Protein AF-A0A7Z9GG10-F1 (afdb_monomer_lite)

Sequence (114 aa):
MKITILSLAVLSILGLTSCEKKDWGKKHCESSLDKEGSYKEYIYEPLVTSDNCDCIVAGKVKYVGECGTLALLDYGDGTCDDIATKTICVDGDCDHCGAYTVEVVLECTGKDPE

pLDDT: mean 76.88, std 19.93, range [40.91, 98.25]

Secondary structure (DSSP, 8-state):
-----------------------SS-------TTSTTS-EEEEEEEEEEETTTTEEEEEEEEEEETTEEEEEEEEEES--SSEEEEEEEEEEBSSSTT-EEEEEE---------

Foldseek 3Di:
DDDDDDDDPPPPCVDPPPQPPDDDDDDPPPLPPVDPPQWDKDFPFDFDADPVQLDGQFGKIFTAGPQATQWIWTNHDNDRPQKIKIKGADSNHSPRPPIDIDIDRHPRCPDDDD

Radius of gyration: 21.19 Å; chains: 1; bounding box: 39×69×50 Å

Structure (mmCIF, N/CA/C/O backbone):
data_AF-A0A7Z9GG10-F1
#
_entry.id   AF-A0A7Z9GG10-F1
#
loop_
_atom_site.group_PDB
_atom_site.id
_atom_site.type_symbol
_atom_site.label_atom_id
_atom_site.label_alt_id
_atom_site.label_comp_id
_atom_site.label_asym_id
_atom_site.label_entity_id
_atom_site.label_seq_id
_atom_site.pdbx_PDB_ins_code
_atom_site.Cartn_x
_atom_site.Cartn_y
_atom_site.Cartn_z
_atom_site.occupancy
_atom_site.B_iso_or_equiv
_atom_site.auth_seq_id
_atom_site.auth_comp_id
_atom_site.auth_asym_id
_atom_site.auth_atom_id
_atom_site.pdbx_PDB_model_num
ATOM 1 N N . MET A 1 1 ? 19.088 -46.555 29.929 1.00 42.31 1 MET A N 1
ATOM 2 C CA . MET A 1 1 ? 19.148 -45.158 29.454 1.00 42.31 1 MET A CA 1
ATOM 3 C C . MET A 1 1 ? 19.895 -45.166 28.128 1.00 42.31 1 MET A C 1
ATOM 5 O O . MET A 1 1 ? 21.062 -45.528 28.115 1.00 42.31 1 MET A O 1
ATOM 9 N N . LYS A 1 2 ? 19.195 -44.950 27.011 1.00 42.00 2 LYS A N 1
ATOM 10 C CA . LYS A 1 2 ? 19.762 -44.976 25.656 1.00 42.00 2 LYS A CA 1
ATOM 11 C C . LYS A 1 2 ? 19.520 -43.592 25.066 1.00 42.00 2 LYS A C 1
ATOM 13 O O . LYS A 1 2 ? 18.375 -43.217 24.846 1.00 42.00 2 LYS A O 1
ATOM 18 N N . ILE A 1 3 ? 20.592 -42.823 24.940 1.00 45.81 3 ILE A N 1
ATOM 19 C CA . ILE A 1 3 ? 20.595 -41.513 24.296 1.00 45.81 3 ILE A CA 1
ATOM 20 C C . ILE A 1 3 ? 20.676 -41.783 22.794 1.00 45.81 3 ILE A C 1
ATOM 22 O O . ILE A 1 3 ? 21.648 -42.378 22.335 1.00 45.81 3 ILE A O 1
ATOM 26 N N . THR A 1 4 ? 19.650 -41.385 22.046 1.00 42.75 4 THR A N 1
ATOM 27 C CA . THR A 1 4 ? 19.625 -41.502 20.581 1.00 42.75 4 THR A CA 1
ATOM 28 C C . THR A 1 4 ? 19.679 -40.093 20.010 1.00 42.75 4 THR A C 1
ATOM 30 O O . THR A 1 4 ? 18.683 -39.378 20.010 1.00 42.75 4 THR A O 1
ATOM 33 N N . ILE A 1 5 ? 20.875 -39.682 19.591 1.00 54.12 5 ILE A N 1
ATOM 34 C CA . ILE A 1 5 ? 21.132 -38.444 18.856 1.00 54.12 5 ILE A CA 1
ATOM 35 C C . ILE A 1 5 ? 21.124 -38.829 17.375 1.00 54.12 5 ILE A C 1
ATOM 37 O O . ILE A 1 5 ? 22.041 -39.498 16.908 1.00 54.12 5 ILE A O 1
ATOM 41 N N . LEU A 1 6 ? 20.079 -38.436 16.654 1.00 47.41 6 LEU A N 1
ATOM 42 C CA . LEU A 1 6 ? 20.019 -38.412 15.189 1.00 47.41 6 LEU A CA 1
ATOM 43 C C . LEU A 1 6 ? 19.607 -36.983 14.835 1.00 47.41 6 LEU A C 1
ATOM 45 O O . LEU A 1 6 ? 18.448 -36.610 14.951 1.00 47.41 6 LEU A O 1
ATOM 49 N N . SER A 1 7 ? 20.573 -36.071 14.757 1.00 53.28 7 SER A N 1
ATOM 50 C CA . SER A 1 7 ? 21.075 -35.562 13.479 1.00 53.28 7 SER A CA 1
ATOM 51 C C . SER A 1 7 ? 19.958 -35.215 12.488 1.00 53.28 7 SER A C 1
ATOM 53 O O . SER A 1 7 ? 19.520 -36.057 11.712 1.00 53.28 7 SER A O 1
ATOM 55 N N . LEU A 1 8 ? 19.567 -33.946 12.482 1.00 47.09 8 LEU A N 1
ATOM 56 C CA . LEU A 1 8 ? 19.337 -33.177 11.263 1.00 47.09 8 LEU A CA 1
ATOM 57 C C . LEU A 1 8 ? 19.408 -31.710 11.667 1.00 47.09 8 LEU A C 1
ATOM 59 O O . LEU A 1 8 ? 18.438 -31.095 12.100 1.00 47.09 8 LEU A O 1
ATOM 63 N N . ALA A 1 9 ? 20.621 -31.173 11.562 1.00 50.09 9 ALA A N 1
ATOM 64 C CA . ALA A 1 9 ? 20.804 -29.755 11.366 1.00 50.09 9 ALA A CA 1
ATOM 65 C C . ALA A 1 9 ? 20.078 -29.405 10.064 1.00 50.09 9 ALA A C 1
ATOM 67 O O . ALA A 1 9 ? 20.636 -29.542 8.977 1.00 50.09 9 ALA A O 1
ATOM 68 N N . VAL A 1 10 ? 18.818 -28.988 10.163 1.00 52.66 10 VAL A N 1
ATOM 69 C CA . VAL A 1 10 ? 18.225 -28.194 9.099 1.00 52.66 10 VAL A CA 1
ATOM 70 C C . VAL A 1 10 ? 18.794 -26.801 9.311 1.00 52.66 10 VAL A C 1
ATOM 72 O O . VAL A 1 10 ? 18.226 -25.955 9.997 1.00 52.66 10 VAL A O 1
ATOM 75 N N . LEU A 1 11 ? 19.997 -26.616 8.763 1.00 50.94 11 LEU A N 1
ATOM 76 C CA . LEU A 1 11 ? 20.454 -25.338 8.247 1.00 50.94 11 LEU A CA 1
ATOM 77 C C . LEU A 1 11 ? 19.391 -24.867 7.247 1.00 50.94 11 LEU A C 1
ATOM 79 O O . LEU A 1 11 ? 19.551 -24.998 6.036 1.00 50.94 11 LEU A O 1
ATOM 83 N N . SER A 1 12 ? 18.282 -24.333 7.754 1.00 52.09 12 SER A N 1
ATOM 84 C CA . SER A 1 12 ? 17.404 -23.472 6.979 1.00 52.09 12 SER A CA 1
ATOM 85 C C . SER A 1 12 ? 18.138 -22.154 6.842 1.00 52.09 12 SER A C 1
ATOM 87 O O . SER A 1 12 ? 17.866 -21.170 7.524 1.00 52.09 12 SER A O 1
ATOM 89 N N . ILE A 1 13 ? 19.130 -22.194 5.958 1.00 57.31 13 ILE A N 1
ATOM 90 C CA . ILE A 1 13 ? 19.622 -21.071 5.185 1.00 57.31 13 ILE A CA 1
ATOM 91 C C . ILE A 1 13 ? 18.386 -20.575 4.424 1.00 57.31 13 ILE A C 1
ATOM 93 O O . ILE A 1 13 ? 18.167 -20.929 3.269 1.00 57.31 13 ILE A O 1
ATOM 97 N N . LEU A 1 14 ? 17.497 -19.850 5.105 1.00 52.59 14 LEU A N 1
ATOM 98 C CA . LEU A 1 14 ? 16.493 -19.053 4.425 1.00 52.59 14 LEU A CA 1
ATOM 99 C C . LEU A 1 14 ? 17.299 -17.953 3.760 1.00 52.59 14 LEU A C 1
ATOM 101 O O . LEU A 1 14 ? 17.918 -17.121 4.423 1.00 52.59 14 LEU A O 1
ATOM 105 N N . GLY A 1 15 ? 17.442 -18.141 2.451 1.00 49.53 15 GLY A N 1
ATOM 106 C CA . GLY A 1 15 ? 18.427 -17.495 1.621 1.00 49.53 15 GLY A CA 1
ATOM 107 C C . GLY A 1 15 ? 18.422 -15.998 1.847 1.00 49.53 15 GLY A C 1
ATOM 108 O O . GLY A 1 15 ? 17.392 -15.341 1.739 1.00 49.53 15 GLY A O 1
ATOM 109 N N . LEU A 1 16 ? 19.615 -15.464 2.092 1.00 50.12 16 LEU A N 1
ATOM 110 C CA . LEU A 1 16 ? 19.930 -14.114 1.676 1.00 50.12 16 LEU A CA 1
ATOM 111 C C . LEU A 1 16 ? 19.687 -14.089 0.164 1.00 50.12 16 LEU A C 1
ATOM 113 O O . LEU A 1 16 ? 20.567 -14.469 -0.611 1.00 50.12 16 LEU A O 1
ATOM 117 N N . THR A 1 17 ? 18.487 -13.707 -0.271 1.00 50.25 17 THR A N 1
ATOM 118 C CA . THR A 1 17 ? 18.272 -13.287 -1.652 1.00 50.25 17 THR A CA 1
ATOM 119 C C . THR A 1 17 ? 19.020 -11.974 -1.797 1.00 50.25 17 THR A C 1
ATOM 121 O O . THR A 1 17 ? 18.487 -10.884 -1.609 1.00 50.25 17 THR A O 1
ATOM 124 N N . SER A 1 18 ? 20.324 -12.118 -2.027 1.00 52.06 18 SER A N 1
ATOM 125 C CA . SER A 1 18 ? 21.210 -11.087 -2.520 1.00 52.06 18 SER A CA 1
ATOM 126 C C . SER A 1 18 ? 20.540 -10.505 -3.754 1.00 52.06 18 SER A C 1
ATOM 128 O O . SER A 1 18 ? 20.361 -11.195 -4.756 1.00 52.06 18 SER A O 1
ATOM 130 N N . CYS A 1 19 ? 20.092 -9.263 -3.627 1.00 66.12 19 CYS A N 1
ATOM 131 C CA . CYS A 1 19 ? 19.511 -8.473 -4.696 1.00 66.12 19 CYS A CA 1
ATOM 132 C C . CYS A 1 19 ? 20.630 -8.258 -5.741 1.00 66.12 19 CYS A C 1
ATOM 134 O O . CYS A 1 19 ? 21.407 -7.305 -5.654 1.00 66.12 19 CYS A O 1
ATOM 136 N N . GLU A 1 20 ? 20.819 -9.211 -6.664 1.00 62.84 20 GLU A N 1
ATOM 137 C CA . GLU A 1 20 ? 21.802 -9.095 -7.739 1.00 62.84 20 GLU A CA 1
ATOM 138 C C . GLU A 1 20 ? 21.312 -8.034 -8.722 1.00 62.84 20 GLU A C 1
ATOM 140 O O . GLU A 1 20 ? 20.439 -8.281 -9.549 1.00 62.84 20 GLU A O 1
ATOM 145 N N . LYS A 1 21 ? 21.891 -6.835 -8.644 1.00 54.78 21 LYS A N 1
ATOM 146 C CA . LYS A 1 21 ? 21.660 -5.776 -9.628 1.00 54.78 21 LYS A CA 1
ATOM 147 C C . LYS A 1 21 ? 22.246 -6.211 -10.973 1.00 54.78 21 LYS A C 1
ATOM 149 O O . LYS A 1 21 ? 23.429 -5.993 -11.238 1.00 54.78 21 LYS A O 1
ATOM 154 N N . LYS A 1 22 ? 21.433 -6.833 -11.823 1.00 53.03 22 LYS A N 1
ATOM 155 C CA . LYS A 1 22 ? 21.715 -7.009 -13.250 1.00 53.03 22 LYS A CA 1
ATOM 156 C C . LYS A 1 22 ? 20.562 -6.428 -14.052 1.00 53.03 22 LYS A C 1
ATOM 158 O O . LYS A 1 22 ? 19.680 -7.164 -14.462 1.00 53.03 22 LYS A O 1
ATOM 163 N N . ASP A 1 23 ? 20.630 -5.137 -14.355 1.00 53.50 23 ASP A N 1
ATOM 164 C CA . ASP A 1 23 ? 19.771 -4.553 -15.382 1.00 53.50 23 ASP A CA 1
ATOM 165 C C . ASP A 1 23 ? 20.614 -3.740 -16.363 1.00 53.50 23 ASP A C 1
ATOM 167 O O . ASP A 1 23 ? 20.919 -2.566 -16.169 1.00 53.50 23 ASP A O 1
ATOM 171 N N . TRP A 1 24 ? 21.014 -4.407 -17.448 1.00 42.75 24 TRP A N 1
ATOM 172 C CA . TRP A 1 24 ? 21.407 -3.751 -18.688 1.00 42.75 24 TRP A CA 1
ATOM 173 C C . TRP A 1 24 ? 20.153 -3.647 -19.562 1.00 42.75 24 TRP A C 1
ATOM 175 O O . TRP A 1 24 ? 19.695 -4.649 -20.110 1.00 42.75 24 TRP A O 1
ATOM 185 N N . GLY A 1 25 ? 19.606 -2.436 -19.703 1.00 49.25 25 GLY A N 1
ATOM 186 C CA . GLY A 1 25 ? 18.687 -2.103 -20.799 1.00 49.25 25 GLY A CA 1
ATOM 187 C C . GLY A 1 25 ? 17.235 -1.767 -20.451 1.00 49.25 25 GLY A C 1
ATOM 188 O O . GLY A 1 25 ? 16.468 -1.507 -21.379 1.00 49.25 25 GLY A O 1
ATOM 189 N N . LYS A 1 26 ? 16.826 -1.706 -19.179 1.00 52.28 26 LYS A N 1
ATOM 190 C CA . LYS A 1 26 ? 15.525 -1.104 -18.843 1.00 52.28 26 LYS A CA 1
ATOM 191 C C . LYS A 1 26 ? 15.635 0.419 -18.863 1.00 52.28 26 LYS A C 1
ATOM 193 O O . LYS A 1 26 ? 16.607 0.987 -18.367 1.00 52.28 26 LYS A O 1
ATOM 198 N N . LYS A 1 27 ? 14.646 1.088 -19.463 1.00 50.88 27 LYS A N 1
ATOM 199 C CA . LYS A 1 27 ? 14.488 2.541 -19.329 1.00 50.88 27 LYS A CA 1
ATOM 200 C C . LYS A 1 27 ? 14.478 2.862 -17.835 1.00 50.88 27 LYS A C 1
ATOM 202 O O . LYS A 1 27 ? 13.701 2.263 -17.104 1.00 50.88 27 LYS A O 1
ATOM 207 N N . HIS A 1 28 ? 15.347 3.770 -17.401 1.00 52.44 28 HIS A N 1
ATOM 208 C CA . HIS A 1 28 ? 15.364 4.250 -16.026 1.00 52.44 28 HIS A CA 1
ATOM 209 C C . HIS A 1 28 ? 14.033 4.975 -15.792 1.00 52.44 28 HIS A C 1
ATOM 211 O O . HIS A 1 28 ? 13.854 6.105 -16.245 1.00 52.44 28 HIS A O 1
ATOM 217 N N . CYS A 1 29 ? 13.057 4.292 -15.196 1.00 57.28 29 CYS A N 1
ATOM 218 C CA . CYS A 1 29 ? 11.794 4.910 -14.830 1.00 57.28 29 CYS A CA 1
ATOM 219 C C . CYS A 1 29 ? 12.085 5.790 -13.620 1.00 57.28 29 CYS A C 1
ATOM 221 O O . CYS A 1 29 ? 12.278 5.302 -12.510 1.00 57.28 29 CYS A O 1
ATOM 223 N N . GLU A 1 30 ? 12.200 7.092 -13.845 1.00 57.50 30 GLU A N 1
ATOM 224 C CA . GLU A 1 30 ? 12.203 8.050 -12.750 1.00 57.50 30 GLU A CA 1
ATOM 225 C C . GLU A 1 30 ? 10.784 8.052 -12.170 1.00 57.50 30 GLU A C 1
ATOM 227 O O . GLU A 1 30 ? 9.847 8.562 -12.786 1.00 57.50 30 GLU A O 1
ATOM 232 N N . SER A 1 31 ? 10.592 7.356 -11.045 1.00 55.25 31 SER A N 1
ATOM 233 C CA . SER A 1 31 ? 9.297 7.249 -10.374 1.00 55.25 31 SER A CA 1
ATOM 234 C C . SER A 1 31 ? 8.952 8.597 -9.745 1.00 55.25 31 SER A C 1
ATOM 236 O O . SER A 1 31 ? 9.207 8.822 -8.562 1.00 55.25 31 SER A O 1
ATOM 238 N N . SER A 1 32 ? 8.399 9.523 -10.523 1.00 57.44 32 SER A N 1
ATOM 239 C CA . SER A 1 32 ? 8.011 10.818 -9.973 1.00 57.44 32 SER A CA 1
ATOM 240 C C . SER A 1 32 ? 6.655 10.743 -9.268 1.00 57.44 32 SER A C 1
ATOM 242 O O . SER A 1 32 ? 5.656 11.251 -9.780 1.00 57.44 32 SER A O 1
ATOM 244 N N . LEU A 1 33 ? 6.622 10.127 -8.078 1.00 60.44 33 LEU A N 1
ATOM 245 C CA . LEU A 1 33 ? 5.518 10.291 -7.115 1.00 60.44 33 LEU A CA 1
ATOM 246 C C . LEU A 1 33 ? 5.373 11.761 -6.663 1.00 60.44 33 LEU A C 1
ATOM 248 O O . LEU A 1 33 ? 4.346 12.127 -6.102 1.00 60.44 33 LEU A O 1
ATOM 252 N N . ASP A 1 34 ? 6.382 12.598 -6.922 1.00 59.09 34 ASP A N 1
ATOM 253 C CA . ASP A 1 34 ? 6.443 14.032 -6.618 1.00 59.09 34 ASP A CA 1
ATOM 254 C C . ASP A 1 34 ? 5.668 14.937 -7.592 1.00 59.09 34 ASP A C 1
ATOM 256 O O . ASP A 1 34 ? 5.459 16.111 -7.290 1.00 59.09 34 ASP A O 1
ATOM 260 N N . LYS A 1 35 ? 5.218 14.425 -8.747 1.00 60.94 35 LYS A N 1
ATOM 261 C CA . LYS A 1 35 ? 4.456 15.217 -9.726 1.00 60.94 35 LYS A CA 1
ATOM 262 C C . LYS A 1 35 ? 2.984 14.843 -9.678 1.00 60.94 35 LYS A C 1
ATOM 264 O O . LYS A 1 35 ? 2.589 13.787 -10.166 1.00 60.94 35 LYS A O 1
ATOM 269 N N . GLU A 1 36 ? 2.173 15.730 -9.115 1.00 57.47 36 GLU A N 1
ATOM 270 C CA . GLU A 1 36 ? 0.717 15.603 -9.143 1.00 57.47 36 GLU A CA 1
ATOM 271 C C . GLU A 1 36 ? 0.225 15.436 -10.597 1.00 57.47 36 GLU A C 1
ATOM 273 O O . GLU A 1 36 ? 0.681 16.132 -11.507 1.00 57.47 36 GLU A O 1
ATOM 278 N N . GLY A 1 37 ? -0.652 14.456 -10.834 1.0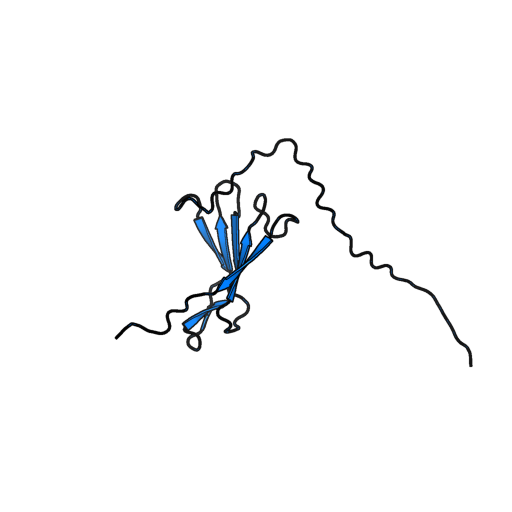0 63.59 37 GLY A N 1
ATOM 279 C CA . GLY A 1 37 ? -1.157 14.111 -12.170 1.00 63.59 37 GLY A CA 1
ATOM 280 C C . GLY A 1 37 ? -0.297 13.134 -12.989 1.00 63.59 37 GLY A C 1
ATOM 281 O O . GLY A 1 37 ? -0.708 12.761 -14.088 1.00 63.59 37 GLY A O 1
ATOM 282 N N . SER A 1 38 ? 0.857 12.676 -12.483 1.00 79.38 38 SER A N 1
ATOM 283 C CA . SER A 1 38 ? 1.704 11.674 -13.164 1.00 79.38 38 SER A CA 1
ATOM 284 C C . SER A 1 38 ? 1.249 10.220 -12.956 1.00 79.38 38 SER A C 1
ATOM 286 O O . SER A 1 38 ? 1.743 9.306 -13.622 1.00 79.38 38 SER A O 1
ATOM 288 N N . TYR A 1 39 ? 0.308 9.995 -12.038 1.00 87.88 39 TYR A N 1
ATOM 289 C CA . TYR A 1 39 ? -0.172 8.675 -11.650 1.00 87.88 39 TYR A CA 1
ATOM 290 C C . TYR A 1 39 ? -1.693 8.646 -11.492 1.00 87.88 39 TYR A C 1
ATOM 292 O O . TYR A 1 39 ? -2.357 9.674 -11.367 1.00 87.88 39 TYR A O 1
ATOM 300 N N . LYS A 1 40 ? -2.245 7.434 -11.508 1.00 91.69 40 LYS A N 1
ATOM 301 C CA . LYS A 1 40 ? -3.653 7.135 -11.245 1.00 91.69 40 LYS A CA 1
ATOM 302 C C . LYS A 1 40 ? -3.778 6.276 -9.999 1.00 91.69 40 LYS A C 1
ATOM 304 O O . LYS A 1 40 ? -2.948 5.400 -9.764 1.00 91.69 40 LYS A O 1
ATOM 309 N N . GLU A 1 41 ? -4.841 6.498 -9.247 1.00 93.56 41 GLU A N 1
ATOM 310 C CA . GLU A 1 41 ? -5.159 5.733 -8.047 1.00 93.56 41 GLU A CA 1
ATOM 311 C C . GLU A 1 41 ? -6.171 4.633 -8.363 1.00 93.56 41 GLU A C 1
ATOM 313 O O . GLU A 1 41 ? -7.132 4.841 -9.107 1.00 93.56 41 GLU A O 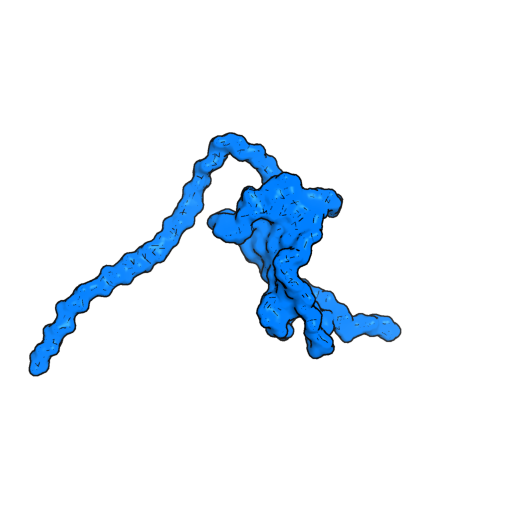1
ATOM 318 N N . TYR A 1 42 ? -5.951 3.452 -7.792 1.00 95.38 42 TYR A N 1
ATOM 319 C CA . TYR A 1 42 ? -6.831 2.299 -7.935 1.00 95.38 42 TYR A CA 1
ATOM 320 C C . TYR A 1 42 ? -7.080 1.667 -6.573 1.00 95.38 42 TYR A C 1
ATOM 322 O O . TYR A 1 42 ? -6.133 1.252 -5.908 1.00 95.38 42 TYR A O 1
ATOM 330 N N . ILE A 1 43 ? -8.351 1.524 -6.194 1.00 97.12 43 ILE A N 1
ATOM 331 C CA . ILE A 1 43 ? -8.745 0.702 -5.045 1.00 97.12 43 ILE A CA 1
ATOM 332 C C . ILE A 1 43 ? -8.458 -0.755 -5.417 1.00 97.12 43 ILE A C 1
ATOM 334 O O . ILE A 1 43 ? -9.153 -1.350 -6.240 1.00 97.12 43 ILE A O 1
ATOM 338 N N . TYR A 1 44 ? -7.374 -1.290 -4.866 1.00 96.75 44 TYR A N 1
ATOM 339 C CA . TYR A 1 44 ? -6.913 -2.654 -5.096 1.00 96.75 44 TYR A CA 1
ATOM 340 C C . TYR A 1 44 ? -7.647 -3.643 -4.190 1.00 96.75 44 TYR A C 1
ATOM 342 O O . TYR A 1 44 ? -8.054 -4.708 -4.648 1.00 96.75 44 TYR A O 1
ATOM 350 N N . GLU A 1 45 ? -7.876 -3.253 -2.937 1.00 97.75 45 GLU A N 1
ATOM 351 C CA . GLU A 1 45 ? -8.754 -3.951 -1.999 1.00 97.75 45 GLU A CA 1
ATOM 352 C C . GLU A 1 45 ? -9.763 -2.944 -1.424 1.00 97.75 45 GLU A C 1
ATOM 354 O O . GLU A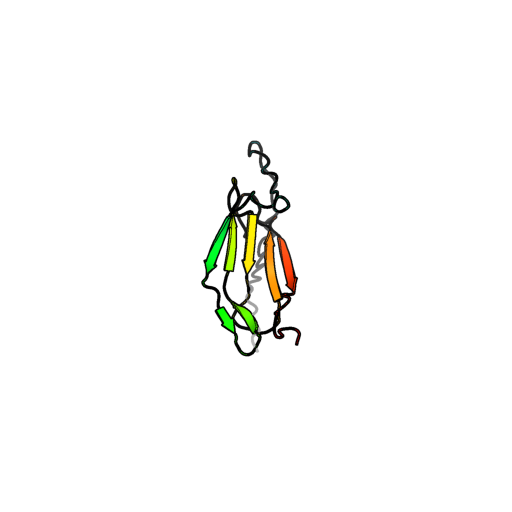 1 45 ? -9.366 -1.802 -1.166 1.00 97.75 45 GLU A O 1
ATOM 359 N N . PRO A 1 46 ? -11.049 -3.318 -1.250 1.00 97.38 46 PRO A N 1
ATOM 360 C CA . PRO A 1 46 ? -12.091 -2.397 -0.798 1.00 97.38 46 PRO A CA 1
ATOM 361 C C . PRO A 1 46 ? -11.721 -1.669 0.494 1.00 97.38 46 PRO A C 1
ATOM 363 O O . PRO A 1 46 ? -11.239 -2.289 1.437 1.00 97.38 46 PRO A O 1
ATOM 366 N N . LEU A 1 47 ? -11.987 -0.363 0.530 1.00 96.12 47 LEU A N 1
ATOM 367 C CA . LEU A 1 47 ? -11.743 0.463 1.707 1.00 96.12 47 LEU A CA 1
ATOM 368 C C . LEU A 1 47 ? -12.831 0.226 2.752 1.00 96.12 47 LEU A C 1
ATOM 370 O O . LEU A 1 47 ? -14.021 0.228 2.425 1.00 96.12 47 LEU A O 1
ATOM 374 N N . VAL A 1 48 ? -12.416 0.054 4.003 1.00 94.75 48 VAL A N 1
ATOM 375 C CA . VAL A 1 48 ? -13.306 -0.108 5.154 1.00 94.75 48 VAL A CA 1
ATOM 376 C C . VAL A 1 48 ? -13.070 1.046 6.113 1.00 94.75 48 VAL A C 1
ATOM 378 O O . VAL A 1 48 ? -11.957 1.236 6.598 1.00 94.75 48 VAL A O 1
ATOM 381 N N . THR A 1 49 ? -14.125 1.803 6.395 1.00 91.06 49 THR A N 1
ATOM 382 C CA . THR A 1 49 ? -14.134 2.853 7.415 1.00 91.06 49 THR A CA 1
ATOM 383 C C . THR A 1 49 ? -14.730 2.323 8.712 1.00 91.06 49 THR A C 1
ATOM 385 O O . THR A 1 49 ? -15.665 1.520 8.685 1.00 91.06 49 THR A O 1
ATOM 388 N N . SER A 1 50 ? -14.200 2.773 9.845 1.00 88.25 50 SER A N 1
ATOM 389 C CA . SER A 1 50 ? -14.722 2.440 11.171 1.00 88.25 50 SER A CA 1
ATOM 390 C C . SER A 1 50 ? -15.315 3.680 11.828 1.00 88.25 50 SER A C 1
ATOM 392 O O . SER A 1 50 ? -14.575 4.604 12.146 1.00 88.25 50 SER A O 1
ATOM 394 N N . ASP A 1 51 ? -16.619 3.667 12.110 1.00 84.94 51 ASP A N 1
ATOM 395 C CA . ASP A 1 51 ? -17.312 4.760 12.817 1.00 84.94 51 ASP A CA 1
ATOM 396 C C . ASP A 1 51 ? -16.809 4.954 14.260 1.00 84.94 51 ASP A C 1
ATOM 398 O O . ASP A 1 51 ? -17.030 5.988 14.874 1.00 84.94 51 ASP A O 1
ATOM 402 N N . ASN A 1 52 ? -16.143 3.948 14.839 1.00 85.00 52 ASN A N 1
ATOM 403 C CA . ASN A 1 52 ? -15.554 4.072 16.177 1.00 85.00 52 ASN A CA 1
ATOM 404 C C . ASN A 1 52 ? -14.232 4.852 16.169 1.00 85.00 52 ASN A C 1
ATOM 406 O O . ASN A 1 52 ? -13.751 5.236 17.233 1.00 85.00 52 ASN A O 1
ATOM 410 N N . CYS A 1 53 ? -13.615 4.991 14.995 1.00 83.62 53 CYS A N 1
ATOM 411 C CA . CYS A 1 53 ? -12.252 5.492 14.832 1.00 83.62 53 CYS A CA 1
ATOM 412 C C . CYS A 1 53 ? -12.200 6.672 13.857 1.00 83.62 53 CYS A C 1
ATOM 414 O O . CYS A 1 53 ? -11.192 7.360 13.797 1.00 83.62 53 CYS A O 1
ATOM 416 N N . ASP A 1 54 ? -13.279 6.910 13.104 1.00 87.69 54 ASP A N 1
ATOM 417 C CA . ASP A 1 54 ? -13.394 7.947 12.078 1.00 87.69 54 ASP A CA 1
ATOM 418 C C . ASP A 1 54 ? -12.239 7.905 11.053 1.00 87.69 54 ASP A C 1
ATOM 420 O O . ASP A 1 54 ? -11.841 8.914 10.471 1.00 87.69 54 ASP A O 1
ATOM 424 N N . CYS A 1 55 ? -11.713 6.696 10.814 1.00 88.06 55 CYS A N 1
ATOM 425 C CA . CYS A 1 55 ? -10.598 6.400 9.917 1.00 88.06 55 CYS A CA 1
ATOM 426 C C . CYS A 1 55 ? -10.967 5.298 8.918 1.00 88.06 55 CYS A C 1
ATOM 428 O O . CYS A 1 55 ? -11.818 4.440 9.184 1.00 88.06 55 CYS A O 1
ATOM 430 N N . ILE A 1 56 ? -10.236 5.253 7.801 1.00 92.94 56 ILE A N 1
ATOM 431 C CA . ILE A 1 56 ? -10.083 4.023 7.017 1.00 92.94 56 ILE A CA 1
ATOM 432 C C . ILE A 1 56 ? -9.156 3.095 7.808 1.00 92.94 56 ILE A C 1
ATOM 434 O O . ILE A 1 56 ? -8.043 3.492 8.134 1.00 92.94 56 ILE A O 1
ATOM 438 N N . VAL A 1 57 ? -9.621 1.883 8.103 1.00 95.00 57 VAL A N 1
ATOM 439 C CA . VAL A 1 57 ? -8.914 0.894 8.940 1.00 95.00 57 VAL A CA 1
ATOM 440 C C . VAL A 1 57 ? -8.490 -0.358 8.169 1.00 95.00 57 VAL A C 1
ATOM 442 O O . VAL A 1 57 ? -7.797 -1.213 8.707 1.00 95.00 57 VAL A O 1
ATOM 445 N N . ALA A 1 58 ? -8.960 -0.519 6.928 1.00 96.38 58 ALA A N 1
ATOM 446 C CA . ALA A 1 58 ? -8.553 -1.614 6.054 1.00 96.38 58 ALA A CA 1
ATOM 447 C C . ALA A 1 58 ? -8.769 -1.279 4.576 1.00 96.38 58 ALA A C 1
ATOM 449 O O . ALA A 1 58 ? -9.543 -0.383 4.221 1.00 96.38 58 ALA A O 1
ATOM 450 N N . GLY A 1 59 ? -8.116 -2.056 3.716 1.00 97.38 59 GLY A N 1
ATOM 451 C CA . GLY A 1 59 ? -8.160 -1.912 2.264 1.00 97.38 59 GLY A CA 1
ATOM 452 C C . GLY A 1 59 ? -6.839 -1.408 1.703 1.00 97.38 59 GLY A C 1
ATOM 453 O O . GLY A 1 59 ? -5.917 -1.063 2.442 1.00 97.38 59 GLY A O 1
ATOM 454 N N . LYS A 1 60 ? -6.723 -1.392 0.373 1.00 98.25 60 LYS A N 1
ATOM 455 C CA . LYS A 1 60 ? -5.455 -1.078 -0.296 1.00 98.25 60 LYS A CA 1
ATOM 456 C C . LYS A 1 60 ? -5.662 -0.221 -1.527 1.00 98.25 60 LYS A C 1
ATOM 458 O O . LYS A 1 60 ? -6.531 -0.515 -2.348 1.00 98.25 60 LYS A O 1
ATOM 463 N N . VAL A 1 61 ? -4.809 0.781 -1.708 1.00 97.69 61 VAL A N 1
ATOM 464 C CA . VAL A 1 61 ? -4.791 1.661 -2.883 1.00 97.69 61 VAL A CA 1
ATOM 465 C C . VAL A 1 61 ? -3.454 1.538 -3.600 1.00 97.69 61 VAL A C 1
ATOM 467 O O . VAL A 1 61 ? -2.391 1.639 -2.992 1.00 97.69 61 VAL A O 1
ATOM 470 N N . LYS A 1 62 ? -3.496 1.335 -4.916 1.00 96.12 62 LYS A N 1
ATOM 471 C CA . LYS A 1 62 ? -2.319 1.377 -5.788 1.00 96.12 62 LYS A CA 1
ATOM 472 C C . LYS A 1 62 ? -2.212 2.727 -6.474 1.00 96.12 62 LYS A C 1
ATOM 474 O O . LYS A 1 62 ? -3.173 3.190 -7.083 1.00 96.12 62 LYS A O 1
ATOM 479 N N . TYR A 1 63 ? -1.008 3.278 -6.465 1.00 94.06 63 TYR A N 1
ATOM 480 C CA . TYR A 1 63 ? -0.611 4.432 -7.260 1.00 94.06 63 TYR A CA 1
ATOM 481 C C . TYR A 1 63 ? 0.118 3.921 -8.498 1.00 94.06 63 TYR A C 1
ATOM 483 O O . TYR A 1 63 ? 1.208 3.364 -8.387 1.00 94.06 63 TYR A O 1
ATOM 491 N N . VAL A 1 64 ? -0.486 4.058 -9.675 1.00 92.56 64 VAL A N 1
ATOM 492 C CA . VAL A 1 64 ? 0.014 3.487 -10.933 1.00 92.56 64 VAL A CA 1
ATOM 493 C C . VAL A 1 64 ? 0.416 4.609 -11.884 1.00 92.56 64 VAL A C 1
ATOM 495 O O . VAL A 1 64 ? -0.421 5.420 -12.281 1.00 92.56 64 VAL A O 1
ATOM 498 N N . GLY A 1 65 ? 1.693 4.647 -12.253 1.00 87.81 65 GLY A N 1
ATOM 499 C CA . GLY A 1 65 ? 2.244 5.557 -13.259 1.00 87.81 65 GLY A CA 1
ATOM 500 C C . GLY A 1 65 ? 2.461 4.867 -14.605 1.00 87.81 65 GLY A C 1
ATOM 501 O O . GLY A 1 65 ? 2.005 3.746 -14.835 1.00 87.81 65 GLY A O 1
ATOM 502 N N . GLU A 1 66 ? 3.212 5.515 -15.496 1.00 80.62 66 GLU A N 1
ATOM 503 C CA . GLU A 1 66 ? 3.490 4.987 -16.843 1.00 80.62 66 GLU A CA 1
ATOM 504 C C . GLU A 1 66 ? 4.215 3.631 -16.837 1.00 80.62 66 GLU A C 1
ATOM 506 O O . GLU A 1 66 ? 3.968 2.796 -17.706 1.00 80.62 66 GLU A O 1
ATOM 511 N N . CYS A 1 67 ? 5.089 3.396 -15.851 1.00 76.44 67 CYS A N 1
ATOM 512 C CA . CYS A 1 67 ? 5.884 2.170 -15.739 1.00 76.44 67 CYS A CA 1
ATOM 513 C C . CYS A 1 67 ? 5.263 1.096 -14.825 1.00 76.44 67 CYS A C 1
ATOM 515 O O . CYS A 1 67 ? 5.922 0.101 -14.535 1.00 76.44 67 CYS A O 1
ATOM 517 N N . GLY A 1 68 ? 4.020 1.275 -14.365 1.00 89.19 68 GLY A N 1
ATOM 518 C CA . GLY A 1 68 ? 3.344 0.342 -13.458 1.00 89.19 68 GLY A CA 1
ATOM 519 C C . GLY A 1 68 ? 3.143 0.905 -12.052 1.00 89.19 68 GLY A C 1
ATOM 520 O O . GLY A 1 68 ? 3.057 2.120 -11.861 1.00 89.19 68 GLY A O 1
ATOM 521 N N . THR A 1 69 ? 3.005 0.017 -11.066 1.00 93.19 69 THR A N 1
ATOM 522 C CA . THR A 1 69 ? 2.754 0.409 -9.672 1.00 93.19 69 THR A CA 1
ATOM 523 C C . THR A 1 69 ? 3.964 1.149 -9.106 1.00 93.19 69 THR A C 1
ATOM 525 O O . THR A 1 69 ? 5.058 0.601 -9.040 1.00 93.19 69 THR A O 1
ATOM 528 N N . LEU A 1 70 ? 3.766 2.396 -8.696 1.00 92.38 70 LEU A N 1
ATOM 529 C CA . LEU A 1 70 ? 4.775 3.227 -8.040 1.00 92.38 70 LEU A CA 1
ATOM 530 C C . LEU A 1 70 ? 4.731 3.047 -6.523 1.00 92.38 70 LEU A C 1
ATOM 532 O O . LEU A 1 70 ? 5.766 3.040 -5.863 1.00 92.38 70 LEU A O 1
ATOM 536 N N . ALA A 1 71 ? 3.523 2.910 -5.973 1.00 94.06 71 ALA A N 1
ATOM 537 C CA . ALA A 1 71 ? 3.326 2.651 -4.559 1.00 94.06 71 ALA A CA 1
ATOM 538 C C . ALA A 1 71 ? 2.046 1.854 -4.289 1.00 94.06 71 ALA A C 1
ATOM 540 O O . ALA A 1 71 ? 1.075 1.930 -5.048 1.00 94.06 71 ALA A O 1
ATOM 541 N N . LEU A 1 72 ? 2.047 1.138 -3.172 1.00 96.81 72 LEU A N 1
ATOM 542 C CA . LEU A 1 72 ? 0.885 0.499 -2.567 1.00 96.81 72 LEU A CA 1
ATOM 543 C C . LEU A 1 72 ? 0.691 1.106 -1.177 1.00 96.81 72 LEU A C 1
ATOM 545 O O . LEU A 1 72 ? 1.622 1.097 -0.379 1.00 96.81 72 LEU A O 1
ATOM 549 N N . LEU A 1 73 ? -0.489 1.647 -0.903 1.00 97.44 73 LEU A N 1
ATOM 550 C CA . LEU A 1 73 ? -0.892 2.086 0.428 1.00 97.44 73 LEU A CA 1
ATOM 551 C C . LEU A 1 73 ? -1.858 1.054 1.001 1.00 97.44 73 LEU A C 1
ATOM 553 O O . LEU A 1 73 ? -2.892 0.781 0.392 1.00 97.44 73 LEU A O 1
ATOM 557 N N . ASP A 1 74 ? -1.489 0.475 2.132 1.00 97.94 74 ASP A N 1
ATOM 558 C CA . ASP A 1 74 ? -2.234 -0.540 2.866 1.00 97.94 74 ASP A CA 1
ATOM 559 C C . ASP A 1 74 ? -2.724 0.058 4.185 1.00 97.94 74 ASP A C 1
ATOM 561 O O . ASP A 1 74 ? -1.917 0.516 4.992 1.00 97.94 74 ASP A O 1
ATOM 565 N N . TYR A 1 75 ? -4.041 0.100 4.375 1.00 96.38 75 TYR A N 1
ATOM 566 C CA . TYR A 1 75 ? -4.678 0.696 5.551 1.00 96.38 75 TYR A CA 1
ATOM 567 C C . TYR A 1 75 ? -4.768 -0.264 6.742 1.00 96.38 75 TYR A C 1
ATOM 569 O O . TYR A 1 75 ? -5.309 0.123 7.769 1.00 96.38 75 TYR A O 1
ATOM 577 N N . GLY A 1 76 ? -4.266 -1.496 6.614 1.00 95.06 76 GLY A N 1
ATOM 578 C CA . GLY A 1 76 ? -4.264 -2.471 7.698 1.00 95.06 76 GLY A CA 1
ATOM 579 C C . GLY A 1 76 ? -5.426 -3.460 7.631 1.00 95.06 76 GLY A C 1
ATOM 580 O O . GLY A 1 76 ? -5.990 -3.745 6.570 1.00 95.06 76 GLY A O 1
ATOM 581 N N . ASP A 1 77 ? -5.744 -4.050 8.779 1.00 95.44 77 ASP A N 1
ATOM 582 C CA . ASP A 1 77 ? -6.607 -5.231 8.903 1.00 95.44 77 ASP A CA 1
ATOM 583 C C . ASP A 1 77 ? -7.954 -4.968 9.596 1.00 95.44 77 ASP A C 1
ATOM 585 O O . ASP A 1 77 ? -8.720 -5.903 9.847 1.00 95.44 77 ASP A O 1
ATOM 589 N N . GLY A 1 78 ? -8.267 -3.706 9.883 1.00 92.69 78 GLY A N 1
ATOM 590 C CA . GLY A 1 78 ? -9.444 -3.282 10.638 1.00 92.69 78 GLY A CA 1
ATOM 591 C C . GLY A 1 78 ? -9.127 -2.791 12.051 1.00 92.69 78 GLY A C 1
ATOM 592 O O . GLY A 1 78 ? -10.042 -2.351 12.752 1.00 92.69 78 GLY A O 1
ATOM 593 N N . THR A 1 79 ? -7.866 -2.861 12.477 1.00 93.00 79 THR A N 1
ATOM 594 C CA . THR A 1 79 ? -7.400 -2.291 13.746 1.00 93.00 79 THR A CA 1
ATOM 595 C C . THR A 1 79 ? -7.431 -0.758 13.709 1.00 93.00 79 THR A C 1
ATOM 597 O O . THR A 1 79 ? -7.178 -0.142 12.682 1.00 93.00 79 THR A O 1
ATOM 600 N N . CYS A 1 80 ? -7.758 -0.130 14.842 1.00 90.12 80 CYS A N 1
ATOM 601 C CA . CYS A 1 80 ? -7.720 1.325 14.987 1.00 90.12 80 CYS A CA 1
ATOM 602 C C . CYS A 1 80 ? -6.411 1.760 15.638 1.00 90.12 80 CYS A C 1
ATOM 604 O O . CYS A 1 80 ? -6.318 1.844 16.865 1.00 90.12 80 CYS A O 1
ATOM 606 N N . ASP A 1 81 ? -5.400 1.970 14.805 1.00 90.44 81 ASP A N 1
ATOM 607 C CA . ASP A 1 81 ? -4.058 2.409 15.196 1.00 90.44 81 ASP A CA 1
ATOM 608 C C . ASP A 1 81 ? -3.601 3.682 14.464 1.00 90.44 81 ASP A C 1
ATOM 610 O O . ASP A 1 81 ? -2.49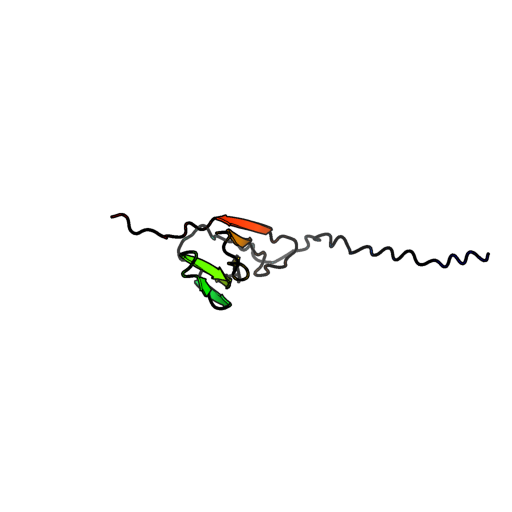9 4.161 14.719 1.00 90.44 81 ASP A O 1
ATOM 614 N N . ASP A 1 82 ? -4.458 4.239 13.602 1.00 90.88 82 ASP A N 1
ATOM 615 C CA . ASP A 1 82 ? -4.216 5.415 12.762 1.00 90.88 82 ASP A CA 1
ATOM 616 C C . ASP A 1 82 ? -2.974 5.276 11.860 1.00 90.88 82 ASP A C 1
ATOM 618 O O . ASP A 1 82 ? -2.393 6.278 11.431 1.00 90.88 82 ASP A O 1
ATOM 622 N N . ILE A 1 83 ? -2.542 4.045 11.559 1.00 92.56 83 ILE A N 1
ATOM 623 C CA . ILE A 1 83 ? -1.328 3.765 10.789 1.00 92.56 83 ILE A CA 1
ATOM 624 C C . ILE A 1 83 ? -1.691 3.075 9.476 1.00 92.56 83 ILE A C 1
ATOM 626 O O . ILE A 1 83 ? -2.279 2.001 9.435 1.00 92.56 83 ILE A O 1
ATOM 630 N N 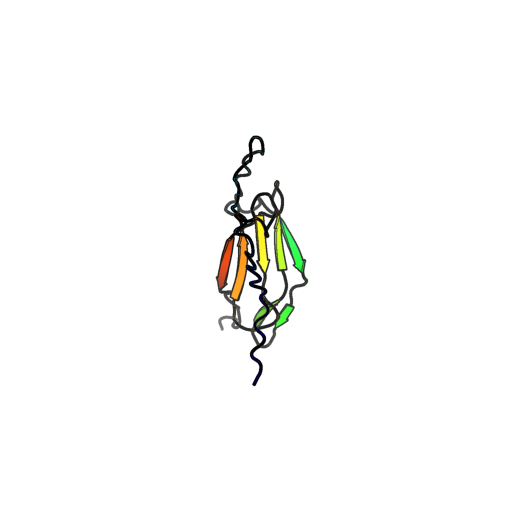. ALA A 1 84 ? -1.242 3.664 8.371 1.00 95.69 84 ALA A N 1
ATOM 631 C CA . ALA A 1 84 ? -1.171 2.990 7.085 1.00 95.69 84 ALA A CA 1
ATOM 632 C C . ALA A 1 84 ? 0.280 2.654 6.734 1.00 95.69 84 ALA A C 1
ATOM 634 O O . ALA A 1 84 ? 1.236 3.311 7.147 1.00 95.69 84 ALA A O 1
ATOM 635 N N . THR A 1 85 ? 0.448 1.640 5.902 1.00 97.62 85 THR A N 1
ATOM 636 C CA . THR A 1 85 ? 1.736 1.172 5.409 1.00 97.62 85 THR A CA 1
ATOM 637 C C . THR A 1 85 ? 1.864 1.528 3.934 1.00 97.62 85 THR A C 1
ATOM 639 O O . THR A 1 85 ? 1.104 1.039 3.100 1.00 97.62 85 THR A O 1
ATOM 642 N N . LYS A 1 86 ? 2.825 2.385 3.577 1.00 96.31 86 LYS A N 1
ATOM 643 C CA . LYS A 1 86 ? 3.103 2.751 2.183 1.00 96.31 86 LYS A CA 1
ATOM 644 C C . LYS A 1 86 ? 4.354 2.041 1.687 1.00 96.31 86 LYS A C 1
ATOM 646 O O . LYS A 1 86 ? 5.463 2.364 2.107 1.00 96.31 86 LYS A O 1
ATOM 651 N N . THR A 1 87 ? 4.188 1.132 0.739 1.00 96.06 87 THR A N 1
ATOM 652 C CA . THR A 1 87 ? 5.290 0.473 0.034 1.00 96.06 87 THR A CA 1
ATOM 653 C C . THR A 1 87 ? 5.616 1.231 -1.244 1.00 96.06 87 THR A C 1
ATOM 655 O O . THR A 1 87 ? 4.742 1.439 -2.083 1.00 96.06 87 THR A O 1
ATOM 658 N N . ILE A 1 88 ? 6.873 1.638 -1.401 1.00 93.50 88 ILE A N 1
ATOM 659 C CA . ILE A 1 88 ? 7.432 2.194 -2.634 1.00 93.50 88 ILE A CA 1
ATOM 660 C C . ILE A 1 88 ? 7.959 1.036 -3.474 1.00 93.50 88 ILE A C 1
ATOM 662 O O . ILE A 1 88 ? 8.859 0.310 -3.051 1.00 93.50 88 ILE A O 1
ATOM 666 N N . CYS A 1 89 ? 7.368 0.854 -4.650 1.00 90.44 89 CYS A N 1
ATOM 667 C CA . CYS A 1 89 ? 7.596 -0.303 -5.507 1.00 90.44 89 CYS A CA 1
ATOM 668 C C . CYS A 1 89 ? 8.730 -0.020 -6.504 1.00 90.44 89 CYS A C 1
ATOM 670 O O . CYS A 1 89 ? 8.981 1.129 -6.875 1.00 90.44 89 CYS A O 1
ATOM 672 N N . VAL A 1 90 ? 9.414 -1.067 -6.963 1.00 87.00 90 VAL A N 1
ATOM 673 C CA . VAL A 1 90 ? 10.516 -0.962 -7.933 1.00 87.00 90 VAL A CA 1
ATOM 674 C C . VAL A 1 90 ? 10.115 -1.689 -9.205 1.00 87.00 90 VAL A C 1
ATOM 676 O O . VAL A 1 90 ? 9.654 -2.823 -9.149 1.00 87.00 90 VAL A O 1
ATOM 679 N N . ASP A 1 91 ? 10.261 -1.030 -10.357 1.00 85.75 91 ASP A N 1
ATOM 680 C CA . ASP A 1 91 ? 9.870 -1.573 -11.667 1.00 85.75 91 ASP A CA 1
ATOM 681 C C . ASP A 1 91 ? 8.417 -2.102 -11.727 1.00 85.75 91 ASP A C 1
ATOM 683 O O . ASP A 1 91 ? 8.109 -3.034 -12.471 1.00 85.75 91 ASP A O 1
ATOM 687 N N . GLY A 1 92 ? 7.506 -1.514 -10.945 1.00 87.88 92 GLY A N 1
ATOM 688 C CA . GLY A 1 92 ? 6.107 -1.947 -10.876 1.00 87.88 92 GLY A CA 1
ATOM 689 C C . GLY A 1 92 ? 5.821 -3.074 -9.879 1.00 87.88 92 GLY A C 1
ATOM 690 O O . GLY A 1 92 ? 4.651 -3.431 -9.716 1.00 87.88 92 GLY A O 1
ATOM 691 N N . ASP A 1 93 ? 6.850 -3.606 -9.215 1.00 89.31 93 ASP A N 1
ATOM 692 C CA . ASP A 1 93 ? 6.774 -4.714 -8.264 1.00 89.31 93 ASP A CA 1
ATOM 693 C C . ASP A 1 93 ? 7.018 -4.229 -6.824 1.00 89.31 93 ASP A C 1
ATOM 695 O O . ASP A 1 93 ? 8.041 -3.618 -6.500 1.00 89.31 93 ASP A O 1
ATOM 699 N N . CYS A 1 94 ? 6.034 -4.471 -5.960 1.00 91.88 94 CYS A N 1
ATOM 700 C CA . CYS A 1 94 ? 6.045 -4.046 -4.561 1.00 91.88 94 CYS A CA 1
ATOM 701 C C . CYS A 1 94 ? 6.661 -5.099 -3.626 1.00 91.88 94 CYS A C 1
ATOM 703 O O . CYS A 1 94 ? 6.982 -4.765 -2.491 1.00 91.88 94 CYS A O 1
ATOM 705 N N . ASP A 1 95 ? 6.888 -6.322 -4.117 1.00 92.75 95 ASP A N 1
ATOM 706 C CA . ASP A 1 95 ? 7.603 -7.394 -3.410 1.00 92.75 95 ASP A CA 1
ATOM 707 C C . ASP A 1 95 ? 9.080 -7.475 -3.846 1.00 92.75 95 ASP A C 1
ATOM 709 O O . ASP A 1 95 ? 9.844 -8.338 -3.403 1.00 92.75 95 ASP A O 1
ATOM 713 N N . HIS A 1 96 ? 9.505 -6.563 -4.726 1.00 88.38 96 HIS A N 1
ATOM 714 C CA . HIS A 1 96 ? 10.875 -6.483 -5.210 1.00 88.38 96 HIS A CA 1
ATOM 715 C C . HIS A 1 96 ? 11.863 -6.248 -4.054 1.00 88.38 96 HIS A C 1
ATOM 717 O O . HIS A 1 96 ? 11.613 -5.453 -3.156 1.00 88.38 96 HIS A O 1
ATOM 723 N N . CYS A 1 97 ? 13.061 -6.843 -4.110 1.00 84.94 97 CYS A N 1
ATOM 724 C CA . CYS A 1 97 ? 14.064 -6.730 -3.034 1.00 84.94 97 CYS A CA 1
ATOM 725 C C . CYS A 1 97 ? 14.606 -5.307 -2.791 1.00 84.94 97 CYS A C 1
ATOM 727 O O . CYS A 1 97 ? 15.281 -5.064 -1.793 1.00 84.94 97 CYS A O 1
ATOM 729 N N . GLY A 1 98 ? 14.350 -4.383 -3.718 1.00 84.81 98 GLY A N 1
ATOM 730 C CA . GLY A 1 98 ? 14.635 -2.952 -3.577 1.00 84.81 98 GLY A CA 1
ATOM 731 C C . GLY A 1 98 ? 13.424 -2.100 -3.184 1.00 84.81 98 GLY A C 1
ATOM 732 O O . GLY A 1 98 ? 13.591 -0.897 -2.996 1.00 84.81 98 GLY A O 1
ATOM 733 N N . ALA A 1 99 ? 12.229 -2.689 -3.104 1.00 88.25 99 ALA A N 1
ATOM 734 C CA . ALA A 1 99 ? 11.058 -2.015 -2.568 1.00 88.25 99 ALA A CA 1
ATOM 735 C C . ALA A 1 99 ? 11.253 -1.777 -1.068 1.00 88.25 99 ALA A C 1
ATOM 737 O O . ALA A 1 99 ? 11.936 -2.536 -0.375 1.00 88.25 99 ALA A O 1
ATOM 738 N N . TYR A 1 100 ? 10.675 -0.695 -0.568 1.00 91.12 100 TYR A N 1
ATOM 739 C CA . TYR A 1 100 ? 10.754 -0.361 0.846 1.00 91.12 100 TYR A CA 1
ATOM 740 C C . TYR A 1 100 ? 9.446 0.236 1.323 1.00 91.12 100 TYR A C 1
ATOM 742 O O . TYR A 1 100 ? 8.662 0.780 0.548 1.00 91.12 100 TYR A O 1
ATOM 750 N N . THR A 1 101 ? 9.238 0.145 2.626 1.00 94.69 101 THR A N 1
ATOM 751 C CA . THR A 1 101 ? 7.988 0.520 3.263 1.00 94.69 101 THR A CA 1
ATOM 752 C C . THR A 1 101 ? 8.222 1.638 4.265 1.00 94.69 101 THR A C 1
ATOM 754 O O . THR A 1 101 ? 9.238 1.654 4.961 1.00 94.69 101 THR A O 1
ATOM 757 N N . VAL A 1 102 ? 7.275 2.568 4.329 1.00 95.25 102 VAL A N 1
ATOM 758 C CA . VAL A 1 102 ? 7.205 3.620 5.341 1.00 95.25 102 VAL A CA 1
ATOM 759 C C . VAL A 1 102 ? 5.830 3.603 5.992 1.00 95.25 102 VAL A C 1
ATOM 761 O O . VAL A 1 102 ? 4.821 3.390 5.319 1.00 95.25 102 VAL A O 1
ATOM 764 N N . GLU A 1 103 ? 5.795 3.832 7.297 1.00 96.25 103 GLU A N 1
ATOM 765 C CA . GLU A 1 103 ? 4.547 4.053 8.020 1.00 96.25 103 GLU A CA 1
ATOM 766 C C . GLU A 1 103 ? 4.052 5.475 7.755 1.00 96.25 103 GLU A C 1
ATOM 768 O O . GLU A 1 103 ? 4.832 6.431 7.683 1.00 96.25 103 GLU A O 1
ATOM 773 N N . VAL A 1 104 ? 2.745 5.604 7.588 1.00 94.31 104 VAL A N 1
ATOM 774 C CA . VAL A 1 104 ? 2.041 6.861 7.373 1.00 94.31 104 VAL A CA 1
ATOM 775 C C . VAL A 1 104 ? 1.015 6.982 8.483 1.00 94.31 104 VAL A C 1
ATOM 777 O O . VAL A 1 104 ? 0.065 6.206 8.531 1.00 94.31 104 VAL A O 1
ATOM 780 N N . VAL A 1 105 ? 1.210 7.958 9.366 1.00 93.12 105 VAL A N 1
ATOM 781 C CA . VAL A 1 105 ? 0.205 8.304 10.373 1.00 93.12 105 VAL A CA 1
ATOM 782 C C . VAL A 1 105 ? -0.921 9.054 9.670 1.00 93.12 105 VAL A C 1
ATOM 784 O O . VAL A 1 105 ? -0.675 10.053 8.989 1.00 93.12 105 VAL A O 1
ATOM 787 N N . LEU A 1 106 ? -2.138 8.543 9.795 1.00 90.12 106 LEU A N 1
ATOM 788 C CA . LEU A 1 106 ? -3.333 9.117 9.203 1.00 90.12 106 LEU A CA 1
ATOM 789 C C . LEU A 1 106 ? -3.868 10.229 10.108 1.00 90.12 106 LEU A C 1
ATOM 791 O O . LEU A 1 106 ? -4.076 10.039 11.302 1.00 90.12 106 LEU A O 1
ATOM 795 N N . GLU A 1 107 ? -4.134 11.398 9.529 1.00 86.69 107 GLU A N 1
ATOM 796 C CA . GLU A 1 107 ? -4.904 12.438 10.210 1.00 86.69 107 GLU A CA 1
ATOM 797 C C . GLU A 1 107 ? -6.395 12.120 10.057 1.00 86.69 107 GLU A C 1
ATOM 799 O O . GLU A 1 107 ? -7.053 12.561 9.113 1.00 86.69 107 GLU A O 1
ATOM 804 N N . CYS A 1 108 ? -6.926 11.301 10.962 1.00 82.69 108 CYS A N 1
ATOM 805 C CA . CYS A 1 108 ? -8.340 10.953 10.957 1.00 82.69 108 CYS A CA 1
ATOM 806 C C . CYS A 1 108 ? -9.179 12.144 11.423 1.00 82.69 108 CYS A C 1
ATOM 808 O O . CYS A 1 108 ? -9.074 12.609 12.560 1.00 82.69 108 CYS A O 1
ATOM 810 N N . THR A 1 109 ? -10.000 12.690 10.528 1.00 66.62 109 THR A N 1
ATOM 811 C CA . THR A 1 109 ? -10.839 13.859 10.809 1.00 66.62 109 THR A CA 1
ATOM 812 C C . THR A 1 109 ? -12.066 13.461 11.629 1.00 66.62 109 THR A C 1
ATOM 814 O O . THR A 1 109 ? -13.174 1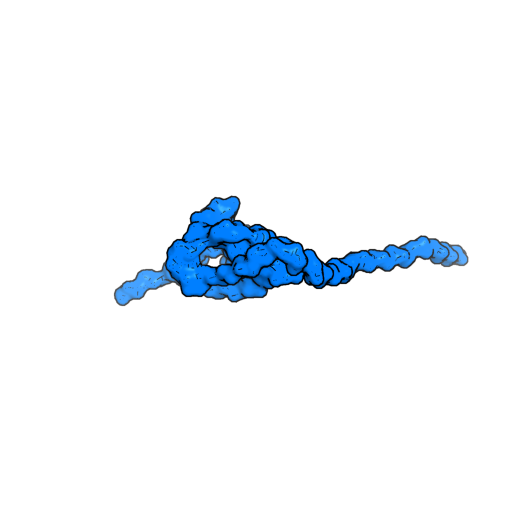3.399 11.109 1.00 66.62 109 THR A O 1
ATOM 817 N N . GLY A 1 110 ? -11.868 13.216 12.924 1.00 57.22 110 GLY A N 1
ATOM 818 C CA . GLY A 1 110 ? -12.929 12.970 13.910 1.00 57.22 110 GLY A CA 1
ATOM 819 C C . GLY A 1 110 ? -13.485 14.232 14.591 1.00 57.22 110 GLY A C 1
ATOM 820 O O . GLY A 1 110 ? -14.009 14.149 15.699 1.00 57.22 110 GLY A O 1
ATOM 821 N N . LYS A 1 111 ? -13.343 15.429 14.001 1.00 43.38 111 LYS A N 1
ATOM 822 C CA . LYS A 1 111 ? -14.021 16.655 14.467 1.00 43.38 111 LYS A CA 1
ATOM 823 C C . LYS A 1 111 ? -14.146 17.679 13.343 1.00 43.38 111 LYS A C 1
ATOM 825 O O . LYS A 1 111 ? -13.139 18.230 12.901 1.00 43.38 111 LYS A O 1
ATOM 830 N N . ASP A 1 112 ? -15.379 17.994 12.959 1.00 41.28 112 ASP A N 1
ATOM 831 C CA . ASP A 1 112 ? -15.671 19.320 12.420 1.00 41.28 112 ASP A CA 1
ATOM 832 C C . ASP A 1 112 ? -15.214 20.363 13.464 1.00 41.28 112 ASP A C 1
ATOM 834 O O . ASP A 1 112 ? -15.537 20.211 14.650 1.00 41.28 112 ASP A O 1
ATOM 838 N N . PRO A 1 113 ? -14.436 21.395 13.094 1.00 40.91 113 PRO A N 1
ATOM 839 C CA . PRO A 1 113 ? -14.257 22.545 13.967 1.00 40.91 113 PRO A CA 1
ATOM 840 C C . PRO A 1 113 ? -15.618 23.243 14.121 1.00 40.91 113 PRO A C 1
ATOM 842 O O . PRO A 1 113 ? -16.189 23.690 13.127 1.00 40.91 113 PRO A O 1
ATOM 845 N N . GLU A 1 114 ? -16.136 23.290 15.356 1.00 41.44 114 GLU A N 1
ATOM 846 C CA . GLU A 1 114 ? -17.277 24.143 15.739 1.00 41.44 114 GLU A CA 1
ATOM 847 C C . GLU A 1 114 ? -17.059 25.615 15.352 1.00 41.44 114 GLU A C 1
ATOM 849 O O . GLU A 1 114 ? -15.919 26.119 15.511 1.00 41.44 114 GLU A O 1
#